Protein AF-A0A8T0PUE0-F1 (afdb_monomer_lite)

Foldseek 3Di:
DDDDDDDDDDDDDDDDDDDDDDDDDDDDDDDDDDDDDPDDPDDPDDDPPDDPDPPPPCPPPPCPDDVVVQQVVLVLVVVVLVVVVCVVVVFAKDWDGWDGWDWDDDPQWIKIKIWTWIFGPDPPTDIWIKIWIWIQDPDPPDPSRIDTPDIDTDDDPPPDDDDDD

InterPro domains:
  IPR022059 Domain of unknown function DUF3615 [PF12274] (81-157)

Organism: Panicum virgatum (NCBI:txid38727)

Radius of gyration: 39.32 Å; chains: 1; bounding box: 94×51×106 Å

Structure (mmCIF, N/CA/C/O backbone):
data_AF-A0A8T0PUE0-F1
#
_entry.id   AF-A0A8T0PUE0-F1
#
loop_
_atom_site.group_PDB
_atom_site.id
_atom_site.type_symbol
_atom_site.label_atom_id
_atom_site.label_alt_id
_atom_site.label_comp_id
_atom_site.label_asym_id
_atom_site.label_entity_id
_atom_site.label_seq_id
_atom_site.pdbx_PDB_ins_code
_atom_site.Cartn_x
_atom_site.Cartn_y
_atom_site.Cartn_z
_atom_site.occupancy
_atom_site.B_iso_or_equiv
_atom_site.auth_seq_id
_atom_site.auth_comp_id
_atom_site.auth_asym_id
_atom_site.auth_atom_id
_atom_site.pdbx_PDB_model_num
ATOM 1 N N . MET A 1 1 ? -3.031 -10.917 -51.518 1.00 41.59 1 MET A N 1
ATOM 2 C CA . MET A 1 1 ? -2.374 -10.559 -52.790 1.00 41.59 1 MET A CA 1
ATOM 3 C C . MET A 1 1 ? -1.211 -9.643 -52.459 1.00 41.59 1 MET A C 1
ATOM 5 O O . MET A 1 1 ? -1.448 -8.541 -51.992 1.00 41.59 1 MET A O 1
ATOM 9 N N . MET A 1 2 ? 0.017 -10.137 -52.605 1.00 49.25 2 MET A N 1
ATOM 10 C CA . MET A 1 2 ? 1.197 -9.276 -52.728 1.00 49.25 2 MET A CA 1
ATOM 11 C C . MET A 1 2 ? 1.330 -8.896 -54.209 1.00 49.25 2 MET A C 1
ATOM 13 O O . MET A 1 2 ? 0.932 -9.697 -55.061 1.00 49.25 2 MET A O 1
ATOM 17 N N . PRO A 1 3 ? 1.954 -7.753 -54.514 1.00 49.69 3 PRO A N 1
ATOM 18 C CA . PRO A 1 3 ? 3.077 -7.816 -55.437 1.00 49.69 3 PRO A CA 1
ATOM 19 C C . PRO A 1 3 ? 4.340 -7.178 -54.853 1.00 49.69 3 PRO A C 1
ATOM 21 O O . PRO A 1 3 ? 4.327 -6.125 -54.221 1.00 49.69 3 PRO A O 1
ATOM 24 N N . THR A 1 4 ? 5.426 -7.895 -55.096 1.00 45.16 4 THR A N 1
ATOM 25 C CA . THR A 1 4 ? 6.837 -7.519 -55.029 1.00 45.16 4 THR A CA 1
ATOM 26 C C . THR A 1 4 ? 7.236 -6.558 -56.148 1.00 45.16 4 THR A C 1
ATOM 28 O O . THR A 1 4 ? 6.572 -6.540 -57.181 1.00 45.16 4 THR A O 1
ATOM 31 N N . SER A 1 5 ? 8.368 -5.872 -55.944 1.00 41.22 5 SER A N 1
ATOM 32 C CA . SER A 1 5 ? 9.447 -5.534 -56.905 1.00 41.22 5 SER A CA 1
ATOM 33 C C . SER A 1 5 ? 9.981 -4.128 -56.623 1.00 41.22 5 SER A C 1
ATOM 35 O O . SER A 1 5 ? 9.220 -3.265 -56.210 1.00 41.22 5 SER A O 1
ATOM 37 N N . SER A 1 6 ? 11.227 -3.744 -56.880 1.00 41.44 6 SER A N 1
ATOM 38 C CA . SER A 1 6 ? 12.553 -4.363 -57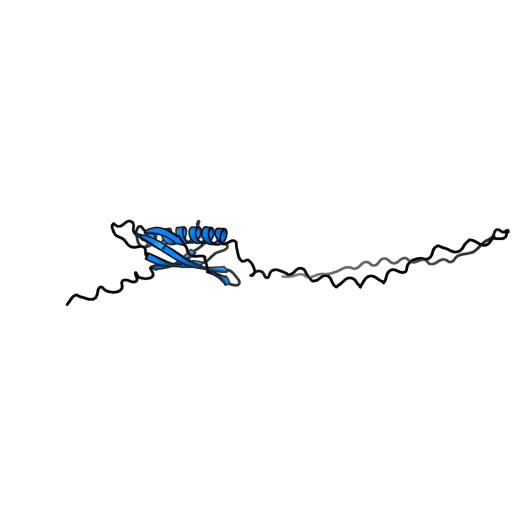.034 1.00 41.44 6 SER A CA 1
ATOM 39 C C . SER A 1 6 ? 13.508 -3.167 -57.225 1.00 41.44 6 SER A C 1
ATOM 41 O O . SER A 1 6 ? 13.075 -2.092 -57.636 1.00 41.44 6 SER A O 1
ATOM 43 N N . ALA A 1 7 ? 14.788 -3.343 -56.907 1.00 42.94 7 ALA A N 1
ATOM 44 C CA . ALA A 1 7 ? 15.844 -2.336 -57.015 1.00 42.94 7 ALA A CA 1
ATOM 45 C C . ALA A 1 7 ? 16.133 -1.857 -58.456 1.00 42.94 7 ALA A C 1
ATOM 47 O O . ALA A 1 7 ? 15.922 -2.604 -59.410 1.00 42.94 7 ALA A O 1
ATOM 48 N N . VAL A 1 8 ? 16.725 -0.661 -58.584 1.00 37.19 8 VAL A N 1
ATOM 49 C CA . VAL A 1 8 ? 17.538 -0.255 -59.744 1.00 37.19 8 VAL A CA 1
ATOM 50 C C . VAL A 1 8 ? 18.761 0.542 -59.269 1.00 37.19 8 VAL A C 1
ATOM 52 O O . VAL A 1 8 ? 18.660 1.426 -58.421 1.00 37.19 8 VAL A O 1
ATOM 55 N N . THR A 1 9 ? 19.913 0.142 -59.797 1.00 38.66 9 THR A N 1
ATOM 56 C CA . THR A 1 9 ? 21.273 0.684 -59.674 1.00 38.66 9 THR A CA 1
ATOM 57 C C . THR A 1 9 ? 21.494 1.894 -60.579 1.00 38.66 9 THR A C 1
ATOM 59 O O . THR A 1 9 ? 20.935 1.930 -61.673 1.00 38.66 9 THR A O 1
ATOM 62 N N . GLN A 1 10 ? 22.412 2.794 -60.210 1.00 39.59 10 GLN A N 1
ATOM 63 C CA . GLN A 1 10 ? 23.169 3.565 -61.200 1.00 39.59 10 GLN A CA 1
ATOM 64 C C . GLN A 1 10 ? 24.574 3.900 -60.674 1.00 39.59 10 GLN A C 1
ATOM 66 O O . GLN A 1 10 ? 24.729 4.638 -59.704 1.00 39.59 10 GLN A O 1
ATOM 71 N N . GLU A 1 11 ? 25.574 3.288 -61.310 1.00 38.09 11 GLU A N 1
ATOM 72 C CA . GLU A 1 11 ? 26.982 3.681 -61.277 1.00 38.09 11 GLU A CA 1
ATOM 73 C C . GLU A 1 11 ? 27.188 4.954 -62.106 1.00 38.09 11 GLU A C 1
ATOM 75 O O . GLU A 1 11 ? 26.498 5.156 -63.110 1.00 38.09 11 GLU A O 1
ATOM 80 N N . GLN A 1 12 ? 28.171 5.773 -61.728 1.00 38.78 12 GLN A N 1
ATOM 81 C CA . GLN A 1 12 ? 28.765 6.736 -62.646 1.00 38.78 12 GLN A CA 1
ATOM 82 C C . GLN A 1 12 ? 30.280 6.805 -62.416 1.00 38.78 12 GLN A C 1
ATOM 84 O O . GLN A 1 12 ? 30.759 7.221 -61.362 1.00 38.78 12 GLN A O 1
ATOM 89 N N . ASP A 1 13 ? 30.967 6.288 -63.427 1.00 36.72 13 ASP A N 1
ATOM 90 C CA . ASP A 1 13 ? 32.392 6.317 -63.738 1.00 36.72 13 ASP A CA 1
ATOM 91 C C . ASP A 1 13 ? 32.762 7.687 -64.333 1.00 36.72 13 ASP A C 1
ATOM 93 O O . ASP A 1 13 ? 31.928 8.271 -65.020 1.00 36.72 13 ASP A O 1
ATOM 97 N N . ASP A 1 14 ? 33.970 8.191 -64.061 1.00 39.31 14 ASP A N 1
ATOM 98 C CA . ASP A 1 14 ? 34.772 8.965 -65.027 1.00 39.31 14 ASP A CA 1
ATOM 99 C C . ASP A 1 14 ? 36.163 9.242 -64.424 1.00 39.31 14 ASP A C 1
ATOM 101 O O . ASP A 1 14 ? 36.319 9.973 -63.438 1.00 39.31 14 ASP A O 1
ATOM 105 N N . GLY A 1 15 ? 37.186 8.608 -64.997 1.00 35.66 15 GLY A N 1
ATOM 106 C CA . GLY A 1 15 ? 38.597 8.823 -64.678 1.00 35.66 15 GLY A CA 1
ATOM 107 C C . GLY A 1 15 ? 39.297 9.755 -65.671 1.00 35.66 15 GLY A C 1
ATOM 108 O O . GLY A 1 15 ? 38.862 9.892 -66.807 1.00 35.66 15 GLY A O 1
ATOM 109 N N . ALA A 1 16 ? 40.430 10.342 -65.268 1.00 35.75 16 ALA A N 1
ATOM 110 C CA . ALA A 1 16 ? 41.516 10.728 -66.178 1.00 35.75 16 ALA A CA 1
ATOM 111 C C . ALA A 1 16 ? 42.818 11.042 -65.411 1.00 35.75 16 ALA A C 1
ATOM 113 O O . ALA A 1 16 ? 42.847 11.874 -64.506 1.00 35.75 16 ALA A O 1
ATOM 114 N N . ASP A 1 17 ? 43.887 10.369 -65.831 1.00 41.16 17 ASP A N 1
ATOM 115 C CA . ASP A 1 17 ? 45.303 10.527 -65.481 1.00 41.16 17 ASP A CA 1
ATOM 116 C C . ASP A 1 17 ? 45.987 11.420 -66.535 1.00 41.16 17 ASP A C 1
ATOM 118 O O . ASP A 1 17 ? 45.766 11.172 -67.719 1.00 41.16 17 ASP A O 1
ATOM 122 N N . VAL A 1 18 ? 46.806 12.418 -66.150 1.00 38.94 18 VAL A N 1
ATOM 123 C CA . VAL A 1 18 ? 47.839 13.026 -67.027 1.00 38.94 18 VAL A CA 1
ATOM 124 C C . VAL A 1 18 ? 49.034 13.570 -66.212 1.00 38.94 18 VAL A C 1
ATOM 126 O O . VAL A 1 18 ? 48.880 14.271 -65.213 1.00 38.94 18 VAL A O 1
ATOM 129 N N . VAL A 1 19 ? 50.231 13.255 -66.718 1.00 38.69 19 VAL A N 1
ATOM 130 C CA . VAL A 1 19 ? 51.611 13.479 -66.239 1.00 38.69 19 VAL A CA 1
ATOM 131 C C . VAL A 1 19 ? 52.189 14.900 -66.497 1.00 38.69 19 VAL A C 1
ATOM 133 O O . VAL A 1 19 ? 51.763 15.620 -67.394 1.00 38.69 19 VAL A O 1
ATOM 136 N N . VAL A 1 20 ? 53.208 15.250 -65.691 1.00 40.81 20 VAL A N 1
ATOM 137 C CA . VAL A 1 20 ? 54.055 16.474 -65.555 1.00 40.81 20 VAL A CA 1
ATOM 138 C C . VAL A 1 20 ? 54.939 16.815 -66.784 1.00 40.81 20 VAL A C 1
ATOM 140 O O . VAL A 1 20 ? 55.274 15.914 -67.552 1.00 40.81 20 VAL A O 1
ATOM 143 N N . PRO A 1 21 ? 55.431 18.074 -66.931 1.00 44.34 21 PRO A N 1
ATOM 144 C CA . PRO A 1 21 ? 56.896 18.288 -67.056 1.00 44.34 21 PRO A CA 1
ATOM 145 C C . PRO A 1 21 ? 57.488 19.557 -66.358 1.00 44.34 21 PRO A C 1
ATOM 147 O O . PRO A 1 21 ? 56.772 20.411 -65.847 1.00 44.34 21 PRO A O 1
ATOM 150 N N . MET A 1 22 ? 58.834 19.617 -66.317 1.00 33.81 22 MET A N 1
ATOM 151 C CA . MET A 1 22 ? 59.776 20.406 -65.476 1.00 33.81 22 MET A CA 1
ATOM 152 C C . MET A 1 22 ? 60.304 21.774 -66.021 1.00 33.81 22 MET A C 1
ATOM 154 O O . MET A 1 22 ? 60.480 21.909 -67.225 1.00 33.81 22 MET A O 1
ATOM 158 N N . GLN A 1 23 ? 60.743 22.648 -65.072 1.00 41.28 23 GLN A N 1
ATOM 159 C CA . GLN A 1 23 ? 61.958 23.543 -65.002 1.00 41.28 23 GLN A CA 1
ATOM 160 C C . GLN A 1 23 ? 62.147 24.792 -65.922 1.00 41.28 23 GLN A C 1
ATOM 162 O O . GLN A 1 23 ? 61.366 24.918 -66.858 1.00 41.28 23 GLN A O 1
ATOM 167 N N . PRO A 1 24 ? 63.166 25.710 -65.745 1.00 45.28 24 PRO A N 1
ATOM 168 C CA . PRO A 1 24 ? 64.283 25.875 -64.753 1.00 45.28 24 PRO A CA 1
ATOM 169 C C . PRO A 1 24 ? 64.543 27.339 -64.230 1.00 45.28 24 PRO A C 1
ATOM 171 O O . PRO A 1 24 ? 63.895 28.285 -64.666 1.00 45.28 24 PRO A O 1
ATOM 174 N N . GLY A 1 25 ? 65.549 27.562 -63.355 1.00 34.50 25 GLY A N 1
ATOM 175 C CA . GLY A 1 25 ? 66.117 28.908 -63.079 1.00 34.50 25 GLY A CA 1
ATOM 176 C C . GLY A 1 25 ? 67.141 28.989 -61.925 1.00 34.50 25 GLY A C 1
ATOM 177 O O . GLY A 1 25 ? 66.825 28.615 -60.806 1.00 34.50 25 GLY A O 1
ATOM 178 N N . GLU A 1 26 ? 68.361 29.457 -62.207 1.00 38.50 26 GLU A N 1
ATOM 179 C CA . GLU A 1 26 ? 69.622 29.244 -61.464 1.00 38.50 26 GLU A CA 1
ATOM 180 C C . GLU A 1 26 ? 69.998 30.247 -60.337 1.00 38.50 26 GLU A C 1
ATOM 182 O O . GLU A 1 26 ? 69.464 31.349 -60.253 1.00 38.50 26 GLU A O 1
ATOM 187 N N . ALA A 1 27 ? 71.058 29.868 -59.591 1.00 34.78 27 ALA A N 1
ATOM 188 C CA . ALA A 1 27 ? 72.208 30.693 -59.153 1.00 34.78 27 ALA A CA 1
ATOM 189 C C . ALA A 1 27 ? 72.370 31.054 -57.651 1.00 34.78 27 ALA A C 1
ATOM 191 O O . ALA A 1 27 ? 71.865 32.054 -57.160 1.00 34.78 27 ALA A O 1
ATOM 192 N N . GLY A 1 28 ? 73.238 30.280 -56.977 1.00 39.00 28 GLY A N 1
ATOM 193 C CA . GLY A 1 28 ? 74.429 30.758 -56.247 1.00 39.00 28 GLY A CA 1
ATOM 194 C C . GLY A 1 28 ? 74.300 31.558 -54.937 1.00 39.00 28 GLY A C 1
ATOM 195 O O . GLY A 1 28 ? 73.958 32.732 -54.967 1.00 39.00 28 GLY A O 1
ATOM 196 N N . ARG A 1 29 ? 74.796 30.990 -53.820 1.00 43.62 29 ARG A N 1
ATOM 197 C CA . ARG A 1 29 ? 75.885 31.523 -52.949 1.00 43.62 29 ARG A CA 1
ATOM 198 C C . ARG A 1 29 ? 75.946 30.794 -51.594 1.00 43.62 29 ARG A C 1
ATOM 200 O O . ARG A 1 29 ? 74.937 30.358 -51.062 1.00 43.62 29 ARG A O 1
ATOM 207 N N . SER A 1 30 ? 77.168 30.669 -51.084 1.00 40.72 30 SER A N 1
ATOM 208 C CA . SER A 1 30 ? 77.625 29.889 -49.928 1.00 40.72 30 SER A CA 1
ATOM 209 C C . SER A 1 30 ? 76.928 30.192 -48.589 1.00 40.72 30 SER A C 1
ATOM 211 O O . SER A 1 30 ? 76.803 31.355 -48.209 1.00 40.72 30 SER A O 1
ATOM 213 N N . GLU A 1 31 ? 76.574 29.145 -47.836 1.00 44.75 31 GLU A N 1
ATOM 214 C CA . GLU A 1 31 ? 76.156 29.221 -46.424 1.00 44.75 31 GLU A CA 1
ATOM 215 C C . GLU A 1 31 ? 77.362 29.428 -45.477 1.00 44.75 31 GLU A C 1
ATOM 217 O O . GLU A 1 31 ? 78.387 28.760 -45.643 1.00 44.75 31 GLU A O 1
ATOM 222 N N . PRO A 1 32 ? 77.268 30.297 -44.452 1.00 57.12 32 PRO A N 1
ATOM 223 C CA . PRO A 1 32 ? 78.126 30.240 -43.268 1.00 57.12 32 PRO A CA 1
ATOM 224 C C . PRO A 1 32 ? 77.576 29.223 -42.239 1.00 57.12 32 PRO A C 1
ATOM 226 O O . PRO A 1 32 ? 76.361 29.049 -42.153 1.00 57.12 32 PRO A O 1
ATOM 229 N N . PRO A 1 33 ? 78.419 28.563 -41.418 1.00 53.25 33 PRO A N 1
ATOM 230 C CA . PRO A 1 33 ? 77.945 27.550 -40.475 1.00 53.25 33 PRO A CA 1
ATOM 231 C C . PRO A 1 33 ? 77.134 28.174 -39.325 1.00 53.25 33 PRO A C 1
ATOM 233 O O . PRO A 1 33 ? 77.583 29.114 -38.667 1.00 53.25 33 PRO A O 1
ATOM 236 N N . CYS A 1 34 ? 75.943 27.628 -39.068 1.00 47.12 34 CYS A N 1
ATOM 237 C CA . CYS A 1 34 ? 75.099 27.975 -37.921 1.00 47.12 34 CYS A CA 1
ATOM 238 C C . CYS A 1 34 ? 75.714 27.514 -36.578 1.00 47.12 34 CYS A C 1
ATOM 240 O O . CYS A 1 34 ? 76.397 26.487 -36.538 1.00 47.12 34 CYS A O 1
ATOM 242 N N . PRO A 1 35 ? 75.444 28.215 -35.456 1.00 59.00 35 PRO A N 1
ATOM 243 C CA . PRO A 1 35 ? 75.820 27.750 -34.118 1.00 59.00 35 PRO A CA 1
ATOM 244 C C . PRO A 1 35 ? 75.018 26.497 -33.708 1.00 59.00 35 PRO A C 1
ATOM 246 O O . PRO A 1 35 ? 73.897 26.308 -34.191 1.00 59.00 35 PRO A O 1
ATOM 249 N N . PRO A 1 36 ? 75.551 25.638 -32.814 1.00 61.38 36 PRO A N 1
ATOM 250 C CA . PRO A 1 36 ? 74.854 24.426 -32.397 1.00 61.38 36 PRO A CA 1
ATOM 251 C C . PRO A 1 36 ? 73.569 24.760 -31.615 1.00 61.38 36 PRO A C 1
ATOM 253 O O . PRO A 1 36 ? 73.536 25.748 -30.874 1.00 61.38 36 PRO A O 1
ATOM 256 N N . PRO A 1 37 ? 72.508 23.944 -31.755 1.00 63.34 37 PRO A N 1
ATOM 257 C CA . PRO A 1 37 ? 71.242 24.168 -31.071 1.00 63.34 37 PRO A CA 1
ATOM 258 C C . PRO A 1 37 ? 71.379 23.925 -29.558 1.00 63.34 37 PRO A C 1
ATOM 260 O O . PRO A 1 37 ? 72.233 23.139 -29.133 1.00 63.34 37 PRO A O 1
ATOM 263 N N . PRO A 1 38 ? 70.534 24.559 -28.724 1.00 54.56 38 PRO A N 1
ATOM 264 C CA . PRO A 1 38 ? 70.549 24.323 -27.289 1.00 54.56 38 PRO A CA 1
ATOM 265 C C . PRO A 1 38 ? 70.177 22.869 -26.993 1.00 54.56 38 PRO A C 1
ATOM 267 O O . PRO A 1 38 ? 69.286 22.294 -27.621 1.00 54.56 38 PRO A O 1
ATOM 270 N N . HIS A 1 39 ? 70.871 22.282 -26.019 1.00 53.25 39 HIS A N 1
ATOM 271 C CA . HIS A 1 39 ? 70.618 20.937 -25.520 1.00 53.25 39 HIS A CA 1
ATOM 272 C C . HIS A 1 39 ? 69.138 20.776 -25.150 1.00 53.25 39 HIS A C 1
ATOM 274 O O . HIS A 1 39 ? 68.665 21.331 -24.159 1.00 53.25 39 HIS A O 1
ATOM 280 N N . ILE A 1 40 ? 68.399 20.009 -25.953 1.00 49.34 40 ILE A N 1
ATOM 281 C CA . ILE A 1 40 ? 67.061 19.561 -25.586 1.00 49.34 40 ILE A CA 1
ATOM 282 C C . ILE A 1 40 ? 67.252 18.536 -24.471 1.00 49.34 40 ILE A C 1
ATOM 284 O O . ILE A 1 40 ? 67.776 17.447 -24.697 1.00 49.34 40 ILE A O 1
ATOM 288 N N . HIS A 1 41 ? 66.846 18.894 -23.254 1.00 48.56 41 HIS A N 1
ATOM 289 C CA . HIS A 1 41 ? 66.625 17.916 -22.200 1.00 48.56 41 HIS A CA 1
ATOM 290 C C . HIS A 1 41 ? 65.548 16.945 -22.688 1.00 48.56 41 HIS A C 1
ATOM 292 O O . HIS A 1 41 ? 64.370 17.293 -22.759 1.00 48.56 41 HIS A O 1
ATOM 298 N N . THR A 1 42 ? 65.961 15.738 -23.069 1.00 49.19 42 THR A N 1
ATOM 299 C CA . THR A 1 42 ? 65.059 14.655 -23.450 1.00 49.19 42 THR A CA 1
ATOM 300 C C . THR A 1 42 ? 64.245 14.260 -22.221 1.00 49.19 42 THR A C 1
ATOM 302 O O . THR A 1 42 ? 64.712 13.516 -21.360 1.00 49.19 42 THR A O 1
ATOM 305 N N . LEU A 1 43 ? 63.033 14.802 -22.101 1.00 56.31 43 LEU A N 1
ATOM 306 C CA . LEU A 1 43 ? 62.043 14.289 -21.162 1.00 56.31 43 LEU A CA 1
ATOM 307 C C . LEU A 1 43 ? 61.723 12.833 -21.549 1.00 56.31 43 LEU A C 1
ATOM 309 O O . LEU A 1 43 ? 61.648 12.531 -22.745 1.00 56.31 43 LEU A O 1
ATOM 313 N 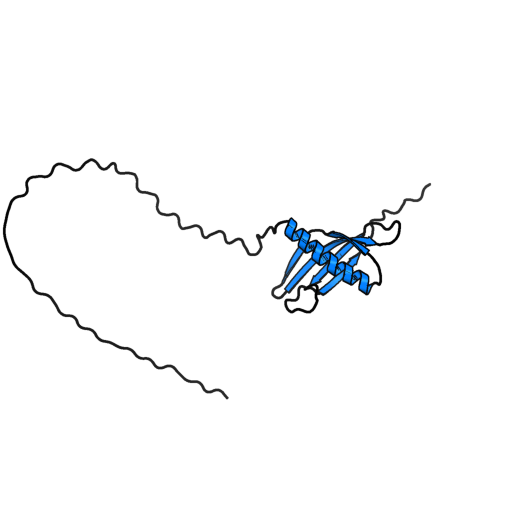N . PRO A 1 44 ? 61.549 11.918 -20.579 1.00 60.78 44 PRO A N 1
ATOM 314 C CA . PRO A 1 44 ? 61.165 10.548 -20.886 1.00 60.78 44 PRO A CA 1
ATOM 315 C C . PRO A 1 44 ? 59.813 10.536 -21.620 1.00 60.78 44 PRO A C 1
ATOM 317 O O . PRO A 1 44 ? 58.951 11.369 -21.322 1.00 60.78 44 PRO A O 1
ATOM 320 N N . PRO A 1 45 ? 59.609 9.615 -22.578 1.00 60.25 45 PRO A N 1
ATOM 321 C CA . PRO A 1 45 ? 58.370 9.552 -23.337 1.00 60.25 45 PRO A CA 1
ATOM 322 C C . PRO A 1 45 ? 57.183 9.303 -22.403 1.00 60.25 45 PRO A C 1
ATOM 324 O O . PRO A 1 45 ? 57.230 8.433 -21.530 1.00 60.25 45 PRO A O 1
ATOM 327 N N . SER A 1 46 ? 56.113 10.073 -22.601 1.00 56.44 46 SER A N 1
ATOM 328 C CA . SER A 1 46 ? 54.842 9.884 -21.905 1.00 56.44 46 SER A CA 1
ATOM 329 C C . SER A 1 46 ? 54.339 8.448 -22.100 1.00 56.44 46 SER A C 1
ATOM 331 O O . SER A 1 46 ? 54.417 7.930 -23.220 1.00 56.44 46 SER A O 1
ATOM 333 N N . PRO A 1 47 ? 53.801 7.792 -21.054 1.00 65.75 47 PRO A N 1
ATOM 334 C CA . PRO A 1 47 ? 53.214 6.468 -21.207 1.00 65.75 47 PRO A CA 1
ATOM 335 C C . PRO A 1 47 ? 52.058 6.520 -22.219 1.00 65.75 47 PRO A C 1
ATOM 337 O O . PRO A 1 47 ? 51.375 7.547 -22.316 1.00 65.75 47 PRO A O 1
ATOM 340 N N . PRO A 1 48 ? 51.821 5.434 -22.976 1.00 66.12 48 PRO A N 1
ATOM 341 C CA . PRO A 1 48 ? 50.736 5.391 -23.945 1.00 66.12 48 PRO A CA 1
ATOM 342 C C . PRO A 1 48 ? 49.396 5.675 -23.251 1.00 66.12 48 PRO A C 1
ATOM 344 O O . PRO A 1 48 ? 49.215 5.286 -22.089 1.00 66.12 48 PRO A O 1
ATOM 347 N N . PRO A 1 49 ? 48.446 6.343 -23.933 1.00 59.00 49 PRO A N 1
ATOM 348 C CA . PRO A 1 49 ? 47.126 6.581 -23.372 1.00 59.00 49 PRO A CA 1
ATOM 349 C C . PRO A 1 49 ? 46.517 5.234 -22.986 1.00 59.00 49 PRO A C 1
ATOM 351 O O . PRO A 1 49 ? 46.375 4.340 -23.822 1.00 59.00 49 PRO A O 1
ATOM 354 N N . GLN A 1 50 ? 46.199 5.065 -21.699 1.00 61.22 50 GLN A N 1
ATOM 355 C CA . GLN A 1 50 ? 45.475 3.882 -21.248 1.00 61.22 50 GLN A CA 1
ATOM 356 C C . GLN A 1 50 ? 44.180 3.785 -22.065 1.00 61.22 50 GLN A C 1
ATOM 358 O O . GLN A 1 50 ? 43.532 4.820 -22.264 1.00 61.22 50 GLN A O 1
ATOM 363 N N . PRO A 1 51 ? 43.779 2.585 -22.531 1.00 65.06 51 PRO A N 1
ATOM 364 C CA . PRO A 1 51 ? 42.463 2.400 -23.119 1.00 65.06 51 PRO A CA 1
ATOM 365 C C . PRO A 1 51 ? 41.444 3.014 -22.168 1.00 65.06 51 PRO A C 1
ATOM 367 O O . PRO A 1 51 ? 41.425 2.662 -20.984 1.00 65.06 51 PRO A O 1
ATOM 370 N N . ALA A 1 52 ? 40.668 3.981 -22.662 1.00 59.84 52 ALA A N 1
ATOM 371 C CA . ALA A 1 52 ? 39.637 4.627 -21.873 1.00 59.84 52 ALA A CA 1
ATOM 372 C C . ALA A 1 52 ? 38.796 3.518 -21.242 1.00 59.84 52 ALA A C 1
ATOM 374 O O . ALA A 1 52 ? 38.161 2.737 -21.956 1.00 59.84 52 ALA A O 1
ATOM 375 N N . ARG A 1 53 ? 38.857 3.396 -19.909 1.00 62.59 53 ARG A N 1
ATOM 376 C CA . ARG A 1 53 ? 37.987 2.462 -19.200 1.00 62.59 53 ARG A CA 1
ATOM 377 C C . ARG A 1 53 ? 36.571 2.803 -19.660 1.00 62.59 53 ARG A C 1
ATOM 379 O O . ARG A 1 53 ? 36.215 3.986 -19.601 1.00 62.59 53 ARG A O 1
ATOM 386 N N . PRO A 1 54 ? 35.791 1.837 -20.176 1.00 55.59 54 PRO A N 1
ATOM 387 C CA . PRO A 1 54 ? 34.410 2.121 -20.515 1.00 55.59 54 PRO A CA 1
ATOM 388 C C . PRO A 1 54 ? 33.769 2.736 -19.268 1.00 55.59 54 PRO A C 1
ATOM 390 O O . PRO A 1 54 ? 34.045 2.242 -18.169 1.00 55.59 54 PRO A O 1
ATOM 393 N N . PRO A 1 55 ? 32.989 3.827 -19.395 1.00 57.12 55 PRO A N 1
ATOM 394 C CA . PRO A 1 55 ? 32.285 4.369 -18.245 1.00 57.12 55 PRO A CA 1
ATOM 395 C C . PRO A 1 55 ? 31.550 3.202 -17.602 1.00 57.12 55 PRO A C 1
ATOM 397 O O . PRO A 1 55 ? 30.857 2.470 -18.317 1.00 57.12 55 PRO A O 1
ATOM 400 N N . GLU A 1 56 ? 31.773 2.983 -16.301 1.00 51.97 56 GLU A N 1
ATOM 401 C CA . GLU A 1 56 ? 31.048 1.973 -15.543 1.00 51.97 56 GLU A CA 1
ATOM 402 C C . GLU A 1 56 ? 29.570 2.198 -15.830 1.00 51.97 56 GLU A C 1
ATOM 404 O O . GLU A 1 56 ? 28.951 3.166 -15.379 1.00 51.97 56 GLU A O 1
ATOM 409 N N . ARG A 1 57 ? 29.008 1.337 -16.679 1.00 56.38 57 ARG A N 1
ATOM 410 C CA . ARG A 1 57 ? 27.581 1.326 -16.914 1.00 56.38 57 ARG A CA 1
ATOM 411 C C . ARG A 1 57 ? 27.018 0.831 -15.604 1.00 56.38 57 ARG A C 1
ATOM 413 O O . ARG A 1 57 ? 27.027 -0.373 -15.364 1.00 56.38 57 ARG A O 1
ATOM 420 N N . LYS A 1 58 ? 26.564 1.766 -14.760 1.00 49.19 58 LYS A N 1
ATOM 421 C CA . LYS A 1 58 ? 25.646 1.456 -13.667 1.00 49.19 58 LYS A CA 1
ATOM 422 C C . LYS A 1 58 ? 24.617 0.518 -14.265 1.00 49.19 58 LYS A C 1
ATOM 424 O O . LYS A 1 58 ? 23.885 0.909 -15.179 1.00 49.19 58 LYS A O 1
ATOM 429 N N . GLY A 1 59 ? 24.645 -0.738 -13.828 1.00 45.62 59 GLY A N 1
ATOM 430 C CA . GLY A 1 59 ? 23.646 -1.693 -14.259 1.00 45.62 59 GLY A CA 1
ATOM 431 C C . GLY A 1 59 ? 22.272 -1.071 -13.997 1.00 45.62 59 GLY A C 1
ATOM 432 O O . GLY A 1 59 ? 22.137 -0.283 -13.056 1.00 45.62 59 GLY A O 1
ATOM 433 N N . PRO A 1 60 ? 21.234 -1.413 -14.771 1.00 56.50 60 PRO A N 1
ATOM 434 C CA . PRO A 1 60 ? 19.878 -0.900 -14.545 1.00 56.50 60 PRO A CA 1
ATOM 435 C C . PRO A 1 60 ? 19.336 -1.180 -13.124 1.00 56.50 60 PRO A C 1
ATOM 437 O O . PRO A 1 60 ? 18.272 -0.686 -12.762 1.00 56.50 60 PRO A O 1
ATOM 440 N N . HIS A 1 61 ? 20.085 -1.938 -12.316 1.00 51.09 61 HIS A N 1
ATOM 441 C CA . HIS A 1 61 ? 19.784 -2.343 -10.952 1.00 51.09 61 HIS A CA 1
ATOM 442 C C . HIS A 1 61 ? 20.664 -1.695 -9.869 1.00 51.09 61 HIS A C 1
ATOM 444 O O . HIS A 1 61 ? 20.347 -1.865 -8.697 1.00 51.09 61 HIS A O 1
ATOM 450 N N . ASP A 1 62 ? 21.694 -0.907 -10.210 1.00 47.12 62 ASP A N 1
ATOM 451 C CA . ASP A 1 62 ? 22.479 -0.149 -9.215 1.00 47.12 62 ASP A CA 1
ATOM 452 C C . ASP A 1 62 ? 21.945 1.281 -9.041 1.00 47.12 62 ASP A C 1
ATOM 454 O O . ASP A 1 62 ? 22.634 2.305 -9.117 1.00 47.12 62 ASP A O 1
ATOM 458 N N . LEU A 1 63 ? 20.631 1.340 -8.847 1.00 54.34 63 LEU A N 1
ATOM 459 C CA . LEU A 1 63 ? 19.958 2.485 -8.276 1.00 54.34 63 LEU A CA 1
ATOM 460 C C . LEU A 1 63 ? 19.674 2.100 -6.835 1.00 54.34 63 LEU A C 1
ATOM 462 O O . LEU A 1 63 ? 18.576 1.642 -6.514 1.00 54.34 63 LEU A O 1
ATOM 466 N N . ARG A 1 64 ? 20.636 2.329 -5.936 1.00 56.84 64 ARG A N 1
ATO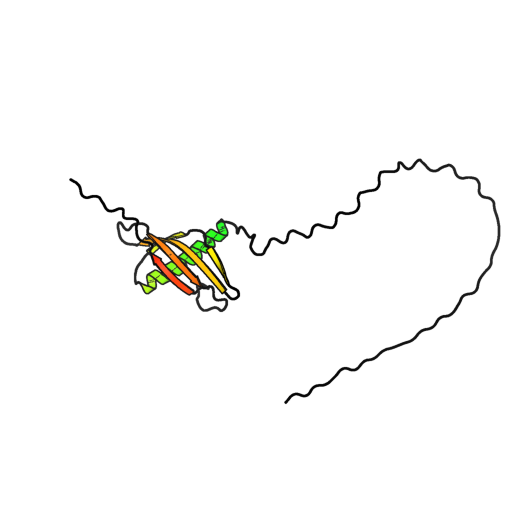M 467 C CA . ARG A 1 64 ? 20.292 2.571 -4.533 1.00 56.84 64 ARG A CA 1
ATOM 468 C C . ARG A 1 64 ? 19.436 3.840 -4.517 1.00 56.84 64 ARG A C 1
ATOM 470 O O . ARG A 1 64 ? 19.935 4.945 -4.318 1.00 56.84 64 ARG A O 1
ATOM 477 N N . ALA A 1 65 ? 18.158 3.690 -4.868 1.00 68.12 65 ALA A N 1
ATOM 478 C CA . ALA A 1 65 ? 17.228 4.785 -5.030 1.00 68.12 65 ALA A CA 1
ATOM 479 C C . ALA A 1 65 ? 17.228 5.571 -3.724 1.00 68.12 65 ALA A C 1
ATOM 481 O O . ALA A 1 65 ? 17.311 4.979 -2.646 1.00 68.12 65 ALA A O 1
ATOM 482 N N . ASN A 1 66 ? 17.202 6.899 -3.814 1.00 81.94 66 ASN A N 1
ATOM 483 C CA . ASN A 1 66 ? 17.259 7.757 -2.640 1.00 81.94 66 ASN A CA 1
ATOM 484 C C . ASN A 1 66 ? 16.238 7.254 -1.594 1.00 81.94 66 ASN A C 1
ATOM 486 O O . ASN A 1 66 ? 15.052 7.179 -1.927 1.00 81.94 66 ASN A O 1
ATOM 490 N N . PRO A 1 67 ? 16.657 6.899 -0.362 1.00 84.81 67 PRO A N 1
ATOM 491 C CA . PRO A 1 67 ? 15.756 6.323 0.636 1.00 84.81 67 PRO A CA 1
ATOM 492 C C . PRO A 1 67 ? 14.503 7.169 0.883 1.00 84.81 67 PRO A C 1
ATOM 494 O O . PRO A 1 67 ? 13.425 6.625 1.098 1.00 84.81 67 PRO A O 1
ATOM 497 N N . LYS A 1 68 ? 14.612 8.501 0.765 1.00 87.25 68 LYS A N 1
ATOM 498 C CA . LYS A 1 68 ? 13.468 9.417 0.876 1.00 87.25 68 LYS A CA 1
ATOM 499 C C . LYS A 1 68 ? 12.463 9.226 -0.260 1.00 87.25 68 LYS A C 1
ATOM 501 O O . LYS A 1 68 ? 11.261 9.253 -0.022 1.00 87.25 68 LYS A O 1
ATOM 506 N N . VAL A 1 69 ? 12.948 9.009 -1.483 1.00 87.00 69 VAL A N 1
ATOM 507 C CA . VAL A 1 69 ? 12.103 8.745 -2.657 1.00 87.00 69 VAL A CA 1
ATOM 508 C C . VAL A 1 69 ? 11.435 7.380 -2.528 1.00 87.00 69 VAL A C 1
ATOM 510 O O . VAL A 1 69 ? 10.234 7.278 -2.762 1.00 87.00 69 VAL A O 1
ATOM 513 N N . GLN A 1 70 ? 12.174 6.357 -2.086 1.00 86.50 70 GLN A N 1
ATOM 514 C CA . GLN A 1 70 ? 11.606 5.028 -1.842 1.00 86.50 70 GLN A CA 1
ATOM 515 C C . GLN A 1 70 ? 10.511 5.066 -0.773 1.00 86.50 70 GLN A C 1
ATOM 517 O O . GLN A 1 70 ? 9.449 4.484 -0.969 1.00 86.50 70 GLN A O 1
ATOM 522 N N . LEU A 1 71 ? 10.739 5.786 0.329 1.00 90.44 71 LEU A N 1
ATOM 523 C CA . LEU A 1 71 ? 9.749 5.934 1.392 1.00 90.44 71 LEU A CA 1
ATOM 524 C C . LEU A 1 71 ? 8.514 6.710 0.919 1.00 90.44 71 LEU A C 1
ATOM 526 O O . LEU A 1 71 ? 7.390 6.290 1.177 1.00 90.44 71 LEU A O 1
ATOM 530 N N . ALA A 1 72 ? 8.695 7.817 0.193 1.00 91.38 72 ALA A N 1
ATOM 531 C CA . ALA A 1 72 ? 7.577 8.575 -0.368 1.00 91.38 72 ALA A CA 1
ATOM 532 C C . ALA A 1 72 ? 6.742 7.720 -1.338 1.00 91.38 72 ALA A C 1
ATOM 534 O O . ALA A 1 72 ? 5.511 7.754 -1.310 1.00 91.38 72 ALA A O 1
ATOM 535 N N . GLN A 1 73 ? 7.407 6.909 -2.162 1.00 90.44 73 GLN A N 1
ATOM 536 C CA . GLN A 1 73 ? 6.757 5.957 -3.054 1.00 90.44 73 GLN A CA 1
ATOM 537 C C . GLN A 1 73 ? 6.017 4.858 -2.277 1.00 90.44 73 GLN A C 1
ATOM 539 O O . GLN A 1 73 ? 4.862 4.573 -2.595 1.00 90.44 73 GLN A O 1
ATOM 544 N N . ALA A 1 74 ? 6.639 4.298 -1.235 1.00 92.56 74 ALA A N 1
ATOM 545 C CA . ALA A 1 74 ? 6.030 3.310 -0.350 1.00 92.56 74 ALA A CA 1
ATOM 546 C C . ALA A 1 74 ? 4.745 3.842 0.285 1.00 92.56 74 ALA A C 1
ATOM 548 O O . ALA A 1 74 ? 3.706 3.195 0.194 1.00 92.56 74 ALA A O 1
ATOM 549 N N . LYS A 1 75 ? 4.791 5.060 0.842 1.00 95.25 75 LYS A N 1
ATOM 550 C CA . LYS A 1 75 ? 3.623 5.723 1.433 1.00 95.25 75 LYS A CA 1
ATOM 551 C C . LYS A 1 75 ? 2.518 5.932 0.405 1.00 95.25 75 LYS A C 1
ATOM 553 O O . LYS A 1 75 ? 1.378 5.581 0.678 1.00 95.25 75 LYS A O 1
ATOM 558 N N . ARG A 1 76 ? 2.846 6.401 -0.806 1.00 94.06 76 ARG A N 1
ATOM 559 C CA . ARG A 1 76 ? 1.856 6.575 -1.885 1.00 94.06 76 ARG A CA 1
ATOM 560 C C . ARG A 1 76 ? 1.135 5.269 -2.220 1.00 94.06 76 ARG A C 1
ATOM 562 O O . ARG A 1 76 ? -0.077 5.272 -2.430 1.00 94.06 76 ARG A O 1
ATOM 569 N N . PHE A 1 77 ? 1.869 4.161 -2.301 1.00 94.25 77 PHE A N 1
ATOM 570 C CA . PHE A 1 77 ? 1.261 2.865 -2.578 1.00 94.25 77 PHE A CA 1
ATOM 571 C C . PHE A 1 77 ? 0.453 2.346 -1.388 1.00 94.25 77 PHE A C 1
ATOM 573 O O . PHE A 1 77 ? -0.692 1.949 -1.583 1.00 94.25 77 PHE A O 1
ATOM 580 N N . ALA A 1 78 ? 0.999 2.422 -0.172 1.00 96.44 78 ALA A N 1
ATOM 581 C CA . ALA A 1 78 ? 0.316 2.021 1.054 1.00 96.44 78 ALA A CA 1
ATOM 582 C C . ALA A 1 78 ? -1.013 2.770 1.237 1.00 96.44 78 ALA A C 1
ATOM 584 O O . ALA A 1 78 ? -2.019 2.142 1.545 1.00 96.44 78 ALA A O 1
ATOM 585 N N . THR A 1 79 ? -1.059 4.077 0.956 1.00 96.81 79 THR A N 1
ATOM 586 C CA . THR A 1 79 ? -2.305 4.859 0.976 1.00 96.81 79 THR A CA 1
ATOM 587 C C . THR A 1 79 ? -3.344 4.284 0.015 1.00 96.81 79 THR A C 1
ATOM 589 O O . THR A 1 79 ? -4.451 3.962 0.438 1.00 96.81 79 THR A O 1
ATOM 592 N N . GLY A 1 80 ? -2.994 4.087 -1.260 1.00 95.38 80 GLY A N 1
ATOM 593 C CA . GLY A 1 80 ? -3.952 3.569 -2.244 1.00 95.38 80 GLY A CA 1
ATOM 594 C C . GLY A 1 80 ? -4.400 2.128 -1.961 1.00 95.38 80 GLY A C 1
ATOM 595 O O . GLY A 1 80 ? -5.553 1.777 -2.213 1.00 95.38 80 GLY A O 1
ATOM 596 N N . VAL A 1 81 ? -3.514 1.298 -1.406 1.00 96.50 81 VAL A N 1
ATOM 597 C CA . VAL A 1 81 ? -3.844 -0.057 -0.943 1.00 96.50 81 VAL A CA 1
ATOM 598 C C . VAL A 1 81 ? -4.798 -0.013 0.252 1.00 96.50 81 VAL A C 1
ATOM 600 O O . VAL A 1 81 ? -5.809 -0.713 0.252 1.00 96.50 81 VAL A O 1
ATOM 603 N N . LEU A 1 82 ? -4.517 0.821 1.255 1.00 97.19 82 LEU A N 1
ATOM 6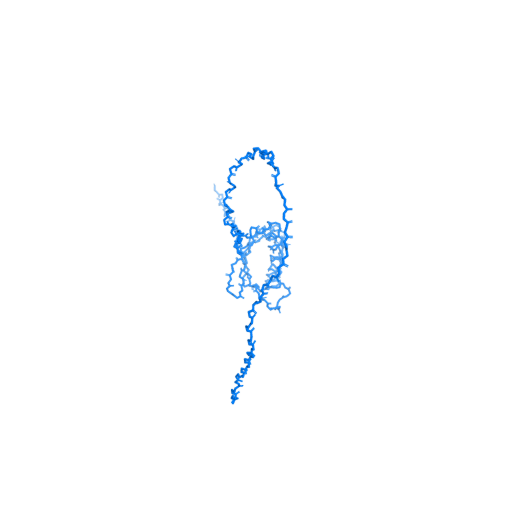04 C CA . LEU A 1 82 ? -5.337 0.921 2.460 1.00 97.19 82 LEU A CA 1
ATOM 605 C C . LEU A 1 82 ? -6.730 1.476 2.152 1.00 97.19 82 LEU A C 1
ATOM 607 O O . LEU A 1 82 ? -7.725 0.975 2.669 1.00 97.19 82 LEU A O 1
ATOM 611 N N . GLU A 1 83 ? -6.824 2.462 1.258 1.00 96.44 83 GLU A N 1
ATOM 612 C CA . GLU A 1 83 ? -8.104 2.958 0.745 1.00 96.44 83 GLU A CA 1
ATOM 613 C C . GLU A 1 83 ? -8.920 1.845 0.075 1.00 96.44 83 GLU A C 1
ATOM 615 O O . GLU A 1 83 ? -10.130 1.739 0.297 1.00 96.44 83 GLU A O 1
ATOM 620 N N . HIS A 1 84 ? -8.266 0.997 -0.726 1.00 95.81 84 HIS A N 1
ATOM 621 C CA . HIS A 1 84 ? -8.902 -0.158 -1.354 1.00 95.81 84 HIS A CA 1
ATOM 622 C C . HIS A 1 84 ? -9.405 -1.165 -0.309 1.00 95.81 84 HIS A C 1
ATOM 624 O O . HIS A 1 84 ? -10.558 -1.596 -0.377 1.00 95.81 84 HIS A O 1
ATOM 630 N N . TYR A 1 85 ? -8.577 -1.494 0.685 1.00 96.69 85 TYR A N 1
ATOM 631 C CA . TYR A 1 85 ? -8.938 -2.397 1.779 1.00 96.69 85 TYR A CA 1
ATOM 632 C C . TYR A 1 85 ? -10.134 -1.874 2.585 1.00 96.69 85 TYR A C 1
ATOM 634 O O . TYR A 1 85 ? -11.138 -2.576 2.734 1.00 96.69 85 TYR A O 1
ATOM 642 N N . ASN A 1 86 ? -10.069 -0.616 3.031 1.00 96.75 86 ASN A N 1
ATOM 643 C CA . ASN A 1 86 ? -11.131 0.050 3.786 1.00 96.75 86 ASN A CA 1
ATOM 644 C C . ASN A 1 86 ? -12.459 0.038 3.024 1.00 96.75 86 ASN A C 1
ATOM 646 O O . ASN A 1 86 ? -13.499 -0.307 3.589 1.00 96.75 86 ASN A O 1
ATOM 650 N N . ARG A 1 87 ? -12.424 0.355 1.723 1.00 96.25 87 ARG A N 1
ATOM 651 C CA . ARG A 1 87 ? -13.611 0.349 0.860 1.00 96.25 87 ARG A CA 1
ATOM 652 C C . ARG A 1 87 ? -14.218 -1.047 0.732 1.00 96.25 87 ARG A C 1
ATOM 654 O O . ARG A 1 87 ? -15.428 -1.192 0.887 1.00 96.25 87 ARG A O 1
ATOM 661 N N . ASN A 1 88 ? -13.398 -2.063 0.467 1.00 95.62 88 ASN A N 1
ATOM 662 C CA . ASN A 1 88 ? -13.884 -3.421 0.221 1.00 95.62 88 ASN A CA 1
ATOM 663 C C . ASN A 1 88 ? -14.396 -4.102 1.493 1.00 95.62 88 ASN A C 1
ATOM 665 O O . ASN A 1 88 ? -15.413 -4.791 1.456 1.00 95.62 88 ASN A O 1
ATOM 669 N N . LYS A 1 89 ? -13.704 -3.913 2.620 1.00 95.00 89 LYS A N 1
ATOM 670 C CA . LYS A 1 89 ? -14.060 -4.529 3.906 1.00 95.00 89 LYS A CA 1
ATOM 671 C C . LYS A 1 89 ? -15.047 -3.683 4.721 1.00 95.00 89 LYS A C 1
ATOM 673 O O . LYS A 1 89 ? -15.534 -4.159 5.740 1.00 95.00 89 LYS A O 1
ATOM 678 N N . LYS A 1 90 ? -15.365 -2.459 4.274 1.00 96.06 90 LYS A N 1
ATOM 679 C CA . LYS A 1 90 ? -16.218 -1.481 4.978 1.00 96.06 90 LYS A CA 1
ATOM 680 C C . LYS A 1 90 ? -15.706 -1.167 6.392 1.00 96.06 90 LYS A C 1
ATOM 682 O O . LYS A 1 90 ? -16.467 -1.137 7.354 1.00 96.06 90 LYS A O 1
ATOM 687 N N . VAL A 1 91 ? -14.400 -0.939 6.505 1.00 95.12 91 VAL A N 1
ATOM 688 C CA . VAL A 1 91 ? -13.696 -0.595 7.753 1.00 95.12 91 VAL A CA 1
ATOM 689 C C . VAL A 1 91 ? -12.950 0.729 7.598 1.00 95.12 91 VAL A C 1
ATOM 691 O O . VAL A 1 91 ? -12.833 1.255 6.492 1.00 95.12 91 VAL A O 1
ATOM 694 N N . LYS A 1 92 ? -12.445 1.276 8.707 1.00 95.81 92 LYS A N 1
ATOM 695 C CA . LYS A 1 92 ? -11.701 2.537 8.720 1.00 95.81 92 LYS A CA 1
ATOM 696 C C . LYS A 1 92 ? -10.367 2.359 9.438 1.00 95.81 92 LYS A C 1
ATOM 698 O O . LYS A 1 92 ? -10.293 2.471 10.658 1.00 95.81 92 LYS A O 1
ATOM 703 N N . PHE A 1 93 ? -9.331 2.070 8.663 1.00 97.00 93 PHE A N 1
ATOM 704 C CA . PHE A 1 93 ? -7.942 2.126 9.102 1.00 97.00 93 PHE A CA 1
ATOM 705 C C . PHE A 1 93 ? -7.264 3.405 8.618 1.00 97.00 93 PHE A C 1
ATOM 707 O O . PHE A 1 93 ? -7.534 3.887 7.516 1.00 97.00 93 PHE A O 1
ATOM 714 N N . GLU A 1 94 ? -6.347 3.909 9.429 1.00 97.12 94 GLU A N 1
ATOM 715 C CA . GLU A 1 94 ? -5.501 5.062 9.156 1.00 97.12 94 GLU A CA 1
ATOM 716 C C . GLU A 1 94 ? -4.053 4.592 9.014 1.00 97.12 94 GLU A C 1
ATOM 718 O O . GLU A 1 94 ? -3.562 3.810 9.830 1.00 97.12 94 GLU A O 1
ATOM 723 N N . LEU A 1 95 ? -3.382 5.037 7.949 1.00 97.31 95 LEU A N 1
ATOM 724 C CA . LEU A 1 95 ? -1.990 4.686 7.673 1.00 97.31 95 LEU A CA 1
ATOM 725 C C . LEU A 1 95 ? -1.075 5.369 8.698 1.00 97.31 95 LEU A C 1
ATOM 727 O O . LEU A 1 95 ? -1.126 6.590 8.835 1.00 97.31 95 LEU A O 1
ATOM 731 N N . LEU A 1 96 ? -0.212 4.597 9.359 1.00 96.31 96 LEU A N 1
ATOM 732 C CA . LEU A 1 96 ? 0.782 5.111 10.303 1.00 96.31 96 LEU A CA 1
ATOM 733 C C . LEU A 1 96 ? 2.151 5.236 9.635 1.00 96.31 96 LEU A C 1
ATOM 735 O O . LEU A 1 96 ? 2.702 6.335 9.541 1.00 96.31 96 LEU A O 1
ATOM 739 N N . ASP A 1 97 ? 2.674 4.130 9.106 1.00 95.19 97 ASP A N 1
ATOM 740 C CA . ASP A 1 97 ? 3.953 4.129 8.401 1.00 95.19 97 ASP A CA 1
ATOM 741 C C . ASP A 1 97 ? 4.016 3.086 7.280 1.00 95.19 97 ASP A C 1
ATOM 743 O O . ASP A 1 97 ? 3.179 2.191 7.180 1.00 95.19 97 ASP A O 1
ATOM 747 N N . ALA A 1 98 ? 5.013 3.211 6.404 1.00 95.56 98 ALA A N 1
ATOM 748 C CA . ALA A 1 98 ? 5.265 2.268 5.322 1.00 95.56 98 ALA A CA 1
ATOM 749 C C . ALA A 1 98 ? 6.747 1.900 5.270 1.00 95.56 98 ALA A C 1
ATOM 751 O O . ALA A 1 98 ? 7.621 2.766 5.264 1.00 95.56 98 ALA A O 1
ATOM 752 N N . LYS A 1 99 ? 7.033 0.603 5.161 1.00 90.06 99 LYS A N 1
ATOM 753 C CA . LYS A 1 99 ? 8.392 0.109 4.945 1.00 90.06 99 LYS A CA 1
ATOM 754 C C . LYS A 1 99 ? 8.783 0.285 3.471 1.00 90.06 99 LYS A C 1
ATOM 756 O O . LYS A 1 99 ? 7.908 0.239 2.602 1.00 90.06 99 LYS A O 1
ATOM 761 N N . PRO A 1 100 ? 10.083 0.477 3.167 1.00 82.62 100 PRO A N 1
ATOM 762 C CA . PRO A 1 100 ? 10.565 0.540 1.793 1.00 82.62 100 PRO A CA 1
ATOM 763 C C . PRO A 1 100 ? 10.082 -0.649 0.960 1.00 82.62 100 PRO A C 1
ATOM 765 O O . PRO A 1 100 ? 10.027 -1.784 1.434 1.00 82.62 100 PRO A O 1
ATOM 768 N N . VAL A 1 101 ? 9.711 -0.355 -0.281 1.00 79.50 101 VAL A N 1
ATOM 769 C CA . VAL A 1 101 ? 9.079 -1.308 -1.194 1.00 79.50 101 VAL A CA 1
ATOM 770 C C . VAL A 1 101 ? 10.089 -2.252 -1.826 1.00 79.50 101 VAL A C 1
ATOM 772 O O . VAL A 1 101 ? 11.196 -1.845 -2.173 1.00 79.50 101 VAL A O 1
ATOM 775 N N . ILE A 1 102 ? 9.668 -3.489 -2.074 1.00 81.31 102 ILE A N 1
ATOM 776 C CA . ILE A 1 102 ? 10.430 -4.438 -2.888 1.00 81.31 102 ILE A CA 1
ATOM 777 C C . ILE A 1 102 ? 9.692 -4.569 -4.216 1.00 81.31 102 ILE A C 1
ATOM 779 O O . ILE A 1 102 ? 8.555 -5.033 -4.260 1.00 81.31 102 ILE A O 1
ATOM 783 N N . SER A 1 103 ? 10.314 -4.095 -5.296 1.00 81.88 103 SER A N 1
ATOM 784 C CA . SER A 1 103 ? 9.767 -4.242 -6.648 1.00 81.88 103 SER A CA 1
ATOM 785 C C . SER A 1 103 ? 10.447 -5.402 -7.352 1.00 81.88 103 SER A C 1
ATOM 787 O O . SER A 1 103 ? 11.671 -5.424 -7.463 1.00 81.88 103 SER A O 1
ATOM 789 N N . ILE A 1 104 ? 9.645 -6.337 -7.844 1.00 83.38 104 ILE A N 1
ATOM 790 C CA . ILE A 1 104 ? 10.099 -7.502 -8.593 1.00 83.38 104 ILE A CA 1
ATOM 791 C C . ILE A 1 104 ? 9.853 -7.193 -10.076 1.00 83.38 104 ILE A C 1
ATOM 793 O O . ILE A 1 104 ? 8.692 -7.081 -10.491 1.00 83.38 104 ILE A O 1
ATOM 797 N N . PRO A 1 105 ? 10.913 -6.957 -10.871 1.00 77.31 105 PRO A N 1
ATOM 798 C CA . PRO A 1 105 ? 10.763 -6.675 -12.289 1.00 77.31 105 PRO A CA 1
ATOM 799 C C . PRO A 1 105 ? 10.362 -7.948 -13.038 1.00 77.31 105 PRO A C 1
ATOM 801 O O . PRO A 1 105 ? 11.059 -8.957 -12.977 1.00 77.31 105 PRO A O 1
ATOM 804 N N . GLU A 1 106 ? 9.277 -7.874 -13.802 1.00 75.94 106 GLU A N 1
ATOM 805 C CA . GLU A 1 106 ? 8.907 -8.882 -14.790 1.00 75.94 106 GLU A CA 1
ATOM 806 C C . GLU A 1 106 ? 9.059 -8.316 -16.215 1.00 75.94 106 GLU A C 1
ATOM 808 O O . GLU A 1 106 ? 9.002 -7.099 -16.422 1.00 75.94 106 GLU A O 1
ATOM 813 N N . PRO A 1 107 ? 9.222 -9.164 -17.249 1.00 73.12 107 PRO A N 1
ATOM 814 C CA . PRO A 1 107 ? 9.494 -8.711 -18.619 1.00 73.12 107 PRO A CA 1
ATOM 815 C C . PRO A 1 107 ? 8.468 -7.726 -19.205 1.00 73.12 107 PRO A C 1
ATOM 817 O O . PRO A 1 107 ? 8.760 -7.030 -20.177 1.00 73.12 107 PRO A O 1
ATOM 820 N N . ARG A 1 108 ? 7.244 -7.678 -18.662 1.00 72.62 108 ARG A N 1
ATOM 821 C CA . ARG A 1 108 ? 6.142 -6.840 -19.171 1.00 72.62 108 ARG A CA 1
ATOM 822 C C . ARG A 1 108 ? 5.428 -6.018 -18.093 1.00 72.62 108 ARG A C 1
ATOM 824 O O . ARG A 1 108 ? 4.540 -5.231 -18.428 1.00 72.62 108 ARG A O 1
ATOM 831 N N . CYS A 1 109 ? 5.808 -6.167 -16.829 1.00 70.81 109 CYS A N 1
ATOM 832 C CA . CYS A 1 109 ? 5.137 -5.565 -15.678 1.00 70.81 109 CYS A CA 1
ATOM 833 C C . CYS A 1 109 ? 6.054 -5.566 -14.450 1.00 70.81 109 CYS A C 1
ATOM 835 O O . CYS A 1 109 ? 7.163 -6.081 -14.495 1.00 70.81 109 CYS A O 1
ATOM 837 N N . CYS A 1 110 ? 5.609 -4.942 -13.364 1.00 82.94 110 CYS A N 1
ATOM 838 C CA . CYS A 1 110 ? 6.306 -5.023 -12.086 1.00 82.94 110 CYS A CA 1
ATOM 839 C C . CYS A 1 110 ? 5.284 -5.377 -11.010 1.00 82.94 110 CYS A C 1
ATOM 841 O O . CYS A 1 110 ? 4.229 -4.734 -10.944 1.00 82.94 110 CYS A O 1
ATOM 843 N N . TYR A 1 111 ? 5.621 -6.344 -10.162 1.00 88.12 111 TYR A N 1
ATOM 844 C CA . TYR A 1 111 ? 4.949 -6.526 -8.881 1.00 88.12 111 TYR A CA 1
ATOM 845 C C . TYR A 1 111 ? 5.680 -5.711 -7.825 1.00 88.12 111 TYR A C 1
ATOM 847 O O . TYR A 1 111 ? 6.907 -5.574 -7.859 1.00 88.12 111 TYR A O 1
ATOM 855 N N . THR A 1 112 ? 4.933 -5.152 -6.885 1.00 90.88 112 THR A N 1
ATOM 856 C CA . THR A 1 112 ? 5.519 -4.505 -5.718 1.00 90.88 112 THR A CA 1
ATOM 857 C C . THR A 1 112 ? 4.893 -5.069 -4.462 1.00 90.88 112 THR A C 1
ATOM 859 O O . THR A 1 112 ? 3.674 -5.032 -4.302 1.00 90.88 112 THR A O 1
ATOM 862 N N . HIS A 1 113 ? 5.751 -5.546 -3.566 1.00 92.94 113 HIS A N 1
ATOM 863 C CA . HIS A 1 113 ? 5.384 -5.906 -2.205 1.00 92.9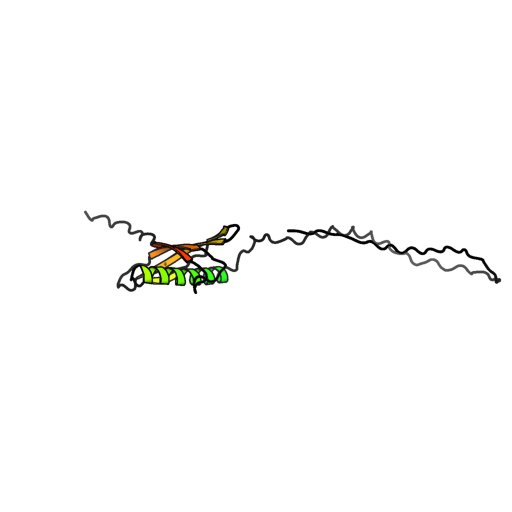4 113 HIS A CA 1
ATOM 864 C C . HIS A 1 113 ? 5.585 -4.710 -1.290 1.00 92.94 113 HIS A C 1
ATOM 866 O O . HIS A 1 113 ? 6.591 -3.994 -1.370 1.00 92.94 113 HIS A O 1
ATOM 872 N N . ILE A 1 114 ? 4.596 -4.484 -0.435 1.00 93.56 114 ILE A N 1
ATOM 873 C CA . ILE A 1 114 ? 4.539 -3.346 0.469 1.00 93.56 114 ILE A CA 1
ATOM 874 C C . ILE A 1 114 ? 4.164 -3.884 1.836 1.00 93.56 114 ILE A C 1
ATOM 876 O O . ILE A 1 114 ? 3.144 -4.549 1.990 1.00 93.56 114 ILE A O 1
ATOM 880 N N . ASN A 1 115 ? 4.979 -3.545 2.825 1.00 94.69 115 ASN A N 1
ATOM 881 C CA . ASN A 1 115 ? 4.627 -3.729 4.219 1.00 94.69 115 ASN A CA 1
ATOM 882 C C . ASN A 1 115 ? 4.353 -2.357 4.814 1.00 94.69 115 ASN A C 1
ATOM 884 O O . ASN A 1 115 ? 5.164 -1.443 4.659 1.00 94.69 115 ASN A O 1
ATOM 888 N N . PHE A 1 116 ? 3.225 -2.199 5.483 1.00 96.50 116 PHE A N 1
ATOM 889 C CA . PHE A 1 116 ? 2.852 -0.933 6.099 1.00 96.50 116 PHE A CA 1
ATOM 890 C C . PHE A 1 116 ? 2.100 -1.188 7.391 1.00 96.50 116 PHE A C 1
ATOM 892 O O . PHE A 1 116 ? 1.569 -2.276 7.599 1.00 96.50 116 PHE A O 1
ATOM 899 N N . THR A 1 117 ? 2.079 -0.198 8.268 1.00 96.81 117 THR A N 1
ATOM 900 C CA . THR A 1 117 ? 1.331 -0.280 9.511 1.00 96.81 117 THR A CA 1
ATOM 901 C C . THR A 1 117 ? 0.158 0.672 9.471 1.00 96.81 117 THR A C 1
ATOM 903 O O . THR A 1 117 ? 0.235 1.788 8.949 1.00 96.81 117 THR A O 1
ATOM 906 N N . ALA A 1 118 ? -0.970 0.200 9.976 1.00 97.06 118 ALA A N 1
ATOM 907 C CA . ALA A 1 118 ? -2.186 0.976 10.047 1.00 97.06 118 ALA A CA 1
ATOM 908 C C . ALA A 1 118 ? -2.897 0.688 11.361 1.00 97.06 118 ALA A C 1
ATOM 910 O O . ALA A 1 118 ? -2.756 -0.386 11.947 1.00 97.06 118 ALA A O 1
ATOM 911 N N . ARG A 1 119 ? -3.682 1.654 11.819 1.00 96.44 119 ARG A N 1
ATOM 912 C CA . ARG A 1 119 ? -4.476 1.529 13.038 1.00 96.44 119 ARG A CA 1
ATOM 913 C C . ARG A 1 119 ? -5.935 1.780 12.724 1.00 96.44 119 ARG A C 1
ATOM 915 O O . ARG A 1 119 ? -6.261 2.652 11.923 1.00 96.44 119 ARG A O 1
ATOM 922 N N . SER A 1 120 ? -6.817 0.989 13.322 1.00 94.88 120 SER A N 1
ATOM 923 C CA . SER A 1 120 ? -8.255 1.198 13.175 1.00 94.88 120 SER A CA 1
ATOM 924 C C . SER A 1 120 ? -8.652 2.530 13.819 1.00 94.88 120 SER A C 1
ATOM 926 O O . SER A 1 120 ? -8.057 2.973 14.790 1.00 94.88 120 SER A O 1
ATOM 928 N N . SER A 1 121 ? -9.732 3.154 13.363 1.00 90.94 121 SER A N 1
ATOM 929 C CA . SER A 1 121 ? -10.296 4.329 14.044 1.00 90.94 121 SER A CA 1
ATOM 930 C C . SER A 1 121 ? -11.091 3.969 15.311 1.00 90.94 121 SER A C 1
ATOM 932 O O . SER A 1 121 ? -11.938 4.747 15.741 1.00 90.94 121 SER A O 1
ATOM 934 N N . LYS A 1 122 ? -10.926 2.748 15.834 1.00 91.12 122 LYS A N 1
ATOM 935 C CA . LYS A 1 122 ? -11.626 2.269 17.032 1.00 91.12 122 LYS A CA 1
ATOM 936 C C . LYS A 1 122 ? -10.786 2.632 18.252 1.00 91.12 122 LYS A C 1
ATOM 938 O O . LYS A 1 122 ? -9.556 2.580 18.176 1.00 91.12 122 LYS A O 1
ATOM 943 N N . GLU A 1 123 ? -11.458 2.971 19.344 1.00 87.00 123 GLU A N 1
ATOM 944 C CA . GLU A 1 123 ? -10.817 3.216 20.637 1.00 87.00 123 GLU A CA 1
ATOM 945 C C . GLU A 1 123 ? -10.007 1.984 21.070 1.00 87.00 123 GLU A C 1
ATOM 947 O O . GLU A 1 123 ? -10.391 0.851 20.765 1.00 87.00 123 GLU A O 1
ATOM 952 N N . ASP A 1 124 ? -8.832 2.223 21.655 1.00 86.56 124 ASP A N 1
ATOM 953 C CA . ASP A 1 124 ? -7.855 1.209 22.086 1.00 86.56 124 ASP A CA 1
ATOM 954 C C . ASP A 1 124 ? -7.367 0.227 21.010 1.00 86.56 124 ASP A C 1
ATOM 956 O O . ASP A 1 124 ? -6.747 -0.798 21.308 1.00 86.56 124 ASP A O 1
ATOM 960 N N . SER A 1 125 ? -7.604 0.528 19.731 1.00 89.00 125 SER A N 1
ATOM 961 C CA . SER A 1 125 ? -7.085 -0.320 18.665 1.00 89.00 125 SER A CA 1
ATOM 962 C C . SER A 1 125 ? -5.566 -0.221 18.564 1.00 89.00 125 SER A C 1
ATOM 964 O O . SER A 1 125 ? -4.964 0.856 18.612 1.00 89.00 125 SER A O 1
ATOM 966 N N . GLN A 1 126 ? -4.942 -1.382 18.403 1.00 91.06 126 GLN A N 1
ATOM 967 C CA . GLN A 1 126 ? -3.501 -1.478 18.263 1.00 91.06 126 GLN A CA 1
ATOM 968 C C . GLN A 1 126 ? -3.069 -1.204 16.823 1.00 91.06 126 GLN A C 1
ATOM 970 O O . GLN A 1 126 ? -3.835 -1.355 15.866 1.00 91.06 126 GLN A O 1
ATOM 975 N N . GLU A 1 127 ? -1.813 -0.790 16.686 1.00 94.25 127 GLU A N 1
ATOM 976 C CA . GLU A 1 127 ? -1.130 -0.779 15.402 1.00 94.25 127 GLU A CA 1
ATOM 977 C C . GLU A 1 127 ? -1.057 -2.205 14.849 1.00 94.25 127 GLU A C 1
ATOM 979 O O . GLU A 1 127 ? -0.684 -3.144 15.551 1.00 94.25 127 GLU A O 1
ATOM 984 N N . GLN A 1 128 ? -1.426 -2.362 13.581 1.00 94.19 128 GLN A N 1
ATOM 985 C CA . GLN A 1 128 ? -1.407 -3.637 12.888 1.00 94.19 128 GLN A CA 1
ATOM 986 C C . GLN A 1 128 ? -0.522 -3.543 11.653 1.00 94.19 128 GLN A C 1
ATOM 988 O O . GLN A 1 128 ? -0.569 -2.565 10.903 1.00 94.19 128 GLN A O 1
ATOM 993 N N . LEU A 1 129 ? 0.286 -4.578 11.443 1.00 95.06 129 LEU A N 1
ATOM 994 C CA . LEU A 1 129 ? 1.097 -4.726 10.248 1.00 95.06 129 LEU A CA 1
ATOM 995 C C . LEU A 1 129 ? 0.240 -5.299 9.120 1.00 95.06 129 LEU A C 1
ATOM 997 O O . LEU A 1 129 ? -0.561 -6.200 9.329 1.00 95.06 129 LEU A O 1
ATOM 1001 N N . PHE A 1 130 ? 0.439 -4.798 7.914 1.00 96.56 130 PHE A N 1
ATOM 1002 C CA . PHE A 1 130 ? -0.208 -5.276 6.705 1.00 96.56 130 PHE A CA 1
ATOM 1003 C C . PHE A 1 130 ? 0.845 -5.678 5.687 1.00 96.56 130 PHE A C 1
ATOM 1005 O O . PHE A 1 130 ? 1.865 -4.999 5.535 1.00 96.56 130 PHE A O 1
ATOM 1012 N N . PHE A 1 131 ? 0.546 -6.751 4.964 1.00 95.44 131 PHE A N 1
ATOM 1013 C CA . PHE A 1 131 ? 1.208 -7.106 3.721 1.00 95.44 131 PHE A CA 1
ATOM 1014 C C . PHE A 1 131 ? 0.279 -6.785 2.558 1.00 95.44 131 PHE A C 1
ATOM 1016 O O . PHE A 1 131 ? -0.920 -7.072 2.599 1.00 95.44 131 PHE A O 1
ATOM 1023 N N . ALA A 1 132 ? 0.841 -6.230 1.494 1.00 96.25 132 ALA A N 1
ATOM 1024 C CA . ALA A 1 132 ? 0.124 -6.050 0.252 1.00 96.25 132 ALA A CA 1
ATOM 1025 C C . ALA A 1 132 ? 1.000 -6.299 -0.964 1.00 96.25 132 ALA A C 1
ATOM 1027 O O . ALA A 1 132 ? 2.200 -6.011 -0.979 1.00 96.25 132 ALA A O 1
ATOM 1028 N N . GLU A 1 133 ? 0.339 -6.757 -2.017 1.00 95.06 133 GLU A N 1
ATOM 1029 C CA . GLU A 1 133 ? 0.905 -6.885 -3.344 1.00 95.06 133 GLU A CA 1
ATOM 1030 C C . GLU A 1 133 ? 0.10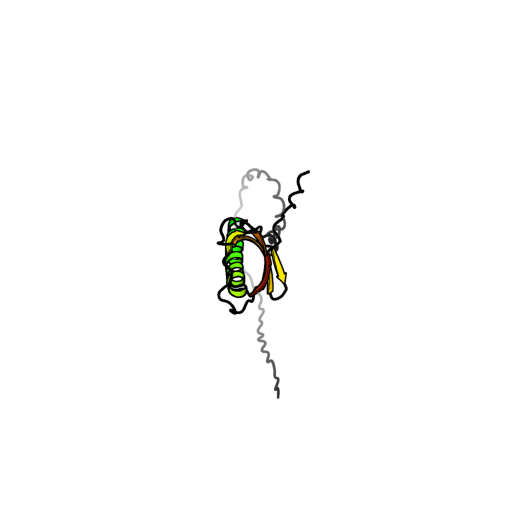1 -6.027 -4.317 1.00 95.06 133 GLU A C 1
ATOM 1032 O O . GLU A 1 133 ? -1.137 -6.013 -4.320 1.00 95.06 133 GLU A O 1
ATOM 1037 N N . ILE A 1 134 ? 0.832 -5.279 -5.141 1.00 93.25 134 ILE A N 1
ATOM 1038 C CA . ILE A 1 134 ? 0.260 -4.488 -6.221 1.00 93.25 134 ILE A CA 1
ATOM 1039 C C . ILE A 1 134 ? 0.896 -4.856 -7.555 1.00 93.25 134 ILE A C 1
ATOM 1041 O O . ILE A 1 134 ? 2.098 -5.113 -7.652 1.00 93.25 134 ILE A O 1
ATOM 1045 N N . TYR A 1 135 ? 0.077 -4.802 -8.597 1.00 90.62 135 TYR A N 1
ATOM 1046 C CA . TYR A 1 135 ? 0.486 -4.981 -9.980 1.00 90.62 135 TYR A CA 1
ATOM 1047 C C . TYR A 1 135 ? 0.490 -3.641 -10.720 1.00 90.62 135 TYR A C 1
ATOM 1049 O O . TYR A 1 135 ? -0.547 -2.973 -10.835 1.00 90.62 135 TYR A O 1
ATOM 1057 N N . HIS A 1 136 ? 1.641 -3.254 -11.277 1.00 86.50 136 HIS A N 1
ATOM 1058 C CA . HIS A 1 136 ? 1.775 -2.036 -12.084 1.00 86.50 136 HIS A CA 1
ATOM 1059 C C . HIS A 1 136 ? 1.389 -2.303 -13.544 1.00 86.50 136 HIS A C 1
ATOM 1061 O O . HIS A 1 136 ? 2.133 -2.937 -14.294 1.00 86.50 136 HIS A O 1
ATOM 1067 N N . TYR A 1 137 ? 0.240 -1.780 -13.988 1.00 73.38 137 TYR A N 1
ATOM 1068 C CA . TYR A 1 137 ? -0.186 -1.861 -15.393 1.00 73.38 137 TYR A CA 1
ATOM 1069 C C . TYR A 1 137 ? 0.211 -0.582 -16.142 1.00 73.38 137 TYR A C 1
ATOM 1071 O O . TYR A 1 137 ? -0.195 0.518 -15.775 1.00 73.38 137 TYR A O 1
ATOM 1079 N N . ARG A 1 138 ? 0.942 -0.705 -17.259 1.00 65.88 138 ARG A N 1
ATOM 1080 C CA . ARG A 1 138 ? 1.378 0.459 -18.065 1.00 65.88 138 ARG A CA 1
ATOM 1081 C C . ARG A 1 138 ? 0.249 1.200 -18.798 1.00 65.88 138 ARG A C 1
ATOM 1083 O O . ARG A 1 138 ? 0.471 2.290 -19.315 1.00 65.88 138 ARG A O 1
ATOM 1090 N N . LYS A 1 139 ? -0.959 0.635 -18.860 1.00 63.25 139 LYS A N 1
ATOM 1091 C CA . LYS A 1 139 ? -2.143 1.280 -19.450 1.00 63.25 139 LYS A CA 1
ATOM 1092 C C . LYS A 1 139 ? -3.081 1.699 -18.323 1.00 63.25 139 LYS A C 1
ATOM 1094 O O . LYS A 1 139 ? -3.489 0.848 -17.539 1.00 63.25 139 LYS A O 1
ATOM 1099 N N . ARG A 1 140 ? -3.390 3.002 -18.253 1.00 63.91 140 ARG A N 1
ATOM 1100 C CA . ARG A 1 140 ? -4.246 3.649 -17.242 1.00 63.91 140 ARG A CA 1
ATOM 1101 C C . ARG A 1 140 ? -5.544 2.860 -17.021 1.00 63.91 140 ARG A C 1
ATOM 1103 O O . ARG A 1 140 ? -6.495 3.020 -17.774 1.00 63.91 140 ARG A O 1
ATOM 1110 N N . ARG A 1 141 ? -5.572 1.997 -16.005 1.00 65.12 141 ARG A N 1
ATOM 1111 C CA . ARG A 1 141 ? -6.781 1.273 -15.576 1.00 65.12 141 ARG A CA 1
ATOM 1112 C C . ARG A 1 141 ? -7.294 1.740 -14.217 1.00 65.12 141 ARG A C 1
ATOM 1114 O O . ARG A 1 141 ? -8.487 1.650 -13.974 1.00 65.12 141 ARG A O 1
ATOM 1121 N N . ALA A 1 142 ? -6.420 2.276 -13.367 1.00 70.12 142 ALA A N 1
ATOM 1122 C CA . ALA A 1 142 ? -6.774 2.778 -12.045 1.00 70.12 142 ALA A CA 1
ATOM 1123 C C . ALA A 1 142 ? -6.177 4.178 -11.821 1.00 70.12 142 ALA A C 1
ATOM 1125 O O . ALA A 1 142 ? -5.037 4.406 -12.240 1.00 70.12 142 ALA A O 1
ATOM 1126 N N . PRO A 1 143 ? -6.888 5.098 -11.137 1.00 78.19 143 PRO A N 1
ATOM 1127 C CA . PRO A 1 143 ? -6.351 6.411 -10.761 1.00 78.19 143 PRO A CA 1
ATOM 1128 C C . PRO A 1 143 ? -5.036 6.329 -9.969 1.00 78.19 143 PRO A C 1
ATOM 1130 O O . PRO A 1 143 ? -4.167 7.179 -10.124 1.00 78.19 143 PRO A O 1
ATOM 1133 N N . SER A 1 144 ? -4.862 5.268 -9.173 1.00 82.38 144 SER A N 1
ATOM 1134 C CA . SER A 1 144 ? -3.651 4.980 -8.394 1.00 82.38 144 SER A CA 1
ATOM 1135 C C . SER A 1 144 ? -2.442 4.555 -9.247 1.00 82.38 144 SER A C 1
ATOM 1137 O O . SER A 1 144 ? -1.301 4.607 -8.780 1.00 82.38 144 SER A O 1
ATOM 1139 N N . GLY A 1 145 ? -2.670 4.144 -10.500 1.00 86.88 145 GLY A N 1
ATOM 1140 C CA . GLY A 1 145 ? -1.646 3.618 -11.409 1.00 86.88 145 GLY A CA 1
ATOM 1141 C C . GLY A 1 145 ? -1.299 2.139 -11.204 1.00 86.88 145 GLY A C 1
ATOM 1142 O O . GLY A 1 145 ? -0.453 1.615 -11.924 1.00 86.88 145 GLY A O 1
ATOM 1143 N N . PHE A 1 146 ? -1.961 1.456 -10.270 1.00 90.00 146 PHE A N 1
ATOM 1144 C CA . PHE A 1 146 ? -1.752 0.039 -9.972 1.00 90.00 146 PHE A CA 1
ATOM 1145 C C . PHE A 1 146 ? -3.067 -0.653 -9.609 1.00 90.00 146 PHE A C 1
ATOM 1147 O O . PHE A 1 146 ? -4.060 -0.003 -9.280 1.00 90.00 146 PHE A O 1
ATOM 1154 N N . ILE A 1 147 ? -3.060 -1.981 -9.659 1.00 91.56 147 ILE A N 1
ATOM 1155 C CA . ILE A 1 147 ? -4.155 -2.829 -9.186 1.00 91.56 147 ILE A CA 1
ATOM 1156 C C . ILE A 1 147 ? -3.683 -3.514 -7.905 1.00 91.56 147 ILE A C 1
ATOM 1158 O O . ILE A 1 147 ? -2.564 -4.019 -7.866 1.00 91.56 147 ILE A O 1
ATOM 1162 N N . VAL A 1 148 ? -4.517 -3.517 -6.866 1.00 93.75 148 VAL A N 1
ATOM 1163 C CA . VAL A 1 148 ? -4.257 -4.286 -5.642 1.00 93.75 148 VAL A CA 1
ATOM 1164 C C . VAL A 1 148 ? -4.598 -5.744 -5.929 1.00 93.75 148 VAL A C 1
ATOM 1166 O O . VAL A 1 148 ? -5.743 -6.035 -6.271 1.00 93.75 148 VAL A O 1
ATOM 1169 N N . THR A 1 149 ? -3.611 -6.635 -5.845 1.00 93.69 149 THR A N 1
ATOM 1170 C CA . THR A 1 149 ? -3.814 -8.083 -6.022 1.00 93.69 149 THR A CA 1
ATOM 1171 C C . THR A 1 149 ? -4.052 -8.769 -4.682 1.00 93.69 149 THR A C 1
ATOM 1173 O O . THR A 1 149 ? -4.848 -9.700 -4.610 1.00 93.69 149 THR A O 1
ATOM 1176 N N . CYS A 1 150 ? -3.421 -8.271 -3.615 1.00 94.44 150 CYS A N 1
ATOM 1177 C CA . CYS A 1 150 ? -3.561 -8.777 -2.254 1.00 94.44 150 CYS A CA 1
ATOM 1178 C C . CYS A 1 150 ? -3.387 -7.640 -1.235 1.00 94.44 150 CYS A C 1
ATOM 1180 O O . CYS A 1 150 ? -2.570 -6.740 -1.439 1.00 94.44 150 CYS A O 1
ATOM 1182 N N . CYS A 1 151 ? -4.147 -7.675 -0.139 1.00 96.62 151 CYS A N 1
ATOM 1183 C CA . CYS A 1 151 ? -3.936 -6.823 1.029 1.00 96.62 151 CYS A CA 1
ATOM 1184 C C . CYS A 1 151 ? -4.491 -7.528 2.264 1.00 96.62 151 CYS A C 1
ATOM 1186 O O . CYS A 1 151 ? -5.710 -7.595 2.434 1.00 96.62 151 CYS A O 1
ATOM 1188 N N . GLU A 1 152 ? -3.602 -8.006 3.126 1.00 95.94 152 GLU A N 1
ATOM 1189 C CA . GLU A 1 152 ? -3.969 -8.789 4.300 1.00 95.94 152 GLU A CA 1
ATOM 1190 C C . GLU A 1 152 ? -3.273 -8.244 5.554 1.00 95.94 152 GLU A C 1
ATOM 1192 O O . GLU A 1 152 ? -2.073 -7.939 5.519 1.00 95.94 152 GLU A O 1
ATOM 1197 N N . PRO A 1 153 ? -4.002 -8.106 6.675 1.00 94.50 153 PRO A N 1
ATOM 1198 C CA . PRO A 1 153 ? -3.376 -7.855 7.957 1.00 94.50 153 PRO A CA 1
ATOM 1199 C C . PRO A 1 153 ? -2.530 -9.064 8.365 1.00 94.50 153 PRO A C 1
ATOM 1201 O O . PRO A 1 153 ? -2.998 -10.201 8.384 1.00 94.50 153 PRO A O 1
ATOM 1204 N N . LEU A 1 154 ? -1.288 -8.806 8.749 1.00 89.94 154 LEU A N 1
ATOM 1205 C CA . LEU A 1 154 ? -0.459 -9.761 9.462 1.00 89.94 154 LEU A CA 1
ATOM 1206 C C . LEU A 1 154 ? -0.863 -9.647 10.937 1.00 89.94 154 LEU A C 1
ATOM 1208 O O . LEU A 1 154 ? -0.909 -8.542 11.480 1.00 89.94 154 LEU A O 1
ATOM 1212 N N . GLY A 1 155 ? -1.294 -10.761 11.534 1.00 77.88 155 GLY A N 1
ATOM 1213 C CA . GLY A 1 155 ? -1.923 -10.794 12.859 1.00 77.88 155 GLY A CA 1
ATOM 1214 C C . GLY A 1 155 ? -1.162 -9.995 13.922 1.00 77.88 155 GLY A C 1
ATOM 1215 O O . GLY A 1 155 ? 0.054 -9.831 13.845 1.00 77.88 155 GLY A O 1
ATOM 1216 N N . SER A 1 156 ? -1.888 -9.483 14.915 1.00 67.06 156 SER A N 1
ATOM 1217 C CA . SER A 1 156 ? -1.261 -8.906 16.102 1.00 67.06 156 SER A CA 1
ATOM 1218 C C . SER A 1 156 ? -0.476 -10.009 16.806 1.00 67.06 156 SER A C 1
ATOM 1220 O O . SER A 1 156 ? -1.024 -11.087 17.032 1.00 67.06 156 SER A O 1
ATOM 1222 N N . ASP A 1 157 ? 0.785 -9.749 17.142 1.00 59.31 157 ASP A N 1
ATOM 1223 C CA . ASP A 1 157 ? 1.607 -10.642 17.962 1.00 59.31 157 ASP A CA 1
ATOM 1224 C C . ASP A 1 157 ? 1.081 -10.586 19.408 1.00 59.31 157 ASP A C 1
ATOM 1226 O O . ASP A 1 157 ? 1.669 -9.994 20.310 1.00 59.31 157 ASP A O 1
ATOM 1230 N N . SER A 1 158 ? -0.142 -11.076 19.618 1.00 50.28 158 SER A N 1
ATOM 1231 C CA . SER A 1 158 ? -0.727 -11.215 20.939 1.00 50.28 158 SER A CA 1
ATOM 1232 C C . SER A 1 158 ? -0.132 -12.475 21.541 1.00 50.28 158 SER A C 1
ATOM 1234 O O . SER A 1 158 ? -0.723 -13.552 21.460 1.00 50.28 158 SER A O 1
ATOM 1236 N N . ALA A 1 159 ? 1.066 -12.333 22.112 1.00 48.16 159 ALA A N 1
ATOM 1237 C CA . ALA A 1 159 ? 1.552 -13.255 23.119 1.00 48.16 159 ALA A CA 1
ATOM 1238 C C . ALA A 1 159 ? 0.475 -13.333 24.206 1.00 48.16 159 ALA A C 1
ATOM 1240 O O . ALA A 1 159 ? 0.226 -12.384 24.953 1.00 48.16 159 ALA A O 1
ATOM 1241 N N . ASP A 1 160 ? -0.223 -14.457 24.165 1.00 47.19 160 ASP A N 1
ATOM 1242 C CA . ASP A 1 160 ? -1.275 -14.885 25.058 1.00 47.19 160 ASP A CA 1
ATOM 1243 C C . ASP A 1 160 ? -0.901 -14.566 26.510 1.00 47.19 160 ASP A C 1
ATOM 1245 O O . ASP A 1 160 ? 0.190 -14.904 26.988 1.00 47.19 160 ASP A O 1
ATOM 1249 N N . LYS A 1 161 ? -1.787 -13.852 27.208 1.00 47.78 161 LYS A N 1
ATOM 1250 C CA . LYS A 1 161 ? -1.641 -13.631 28.643 1.00 47.78 161 LYS A CA 1
ATOM 1251 C C . LYS A 1 161 ? -1.719 -15.003 29.301 1.00 47.78 161 LYS A C 1
ATOM 1253 O O . LYS A 1 161 ? -2.791 -15.596 29.356 1.00 47.78 161 LYS A O 1
ATOM 1258 N N . ARG A 1 162 ? -0.580 -15.491 29.799 1.00 47.53 162 ARG A N 1
ATOM 1259 C CA . ARG A 1 162 ? -0.523 -16.653 30.692 1.00 47.53 162 ARG A CA 1
ATOM 1260 C C . ARG A 1 162 ? -1.574 -16.450 31.803 1.00 47.53 162 ARG A C 1
ATOM 1262 O O . ARG A 1 162 ? -1.567 -15.367 32.395 1.00 47.53 162 ARG A O 1
ATOM 1269 N N . PRO A 1 163 ? -2.465 -17.418 32.074 1.00 62.12 163 PRO A N 1
ATOM 1270 C CA . PRO A 1 163 ? -3.376 -17.299 33.201 1.00 62.12 163 PRO A CA 1
ATOM 1271 C C . PRO A 1 163 ? -2.561 -17.283 34.499 1.00 62.12 163 PRO A C 1
ATOM 1273 O O . PRO A 1 163 ? -1.583 -18.024 34.620 1.00 62.12 163 PRO A O 1
ATOM 1276 N N . GLU A 1 164 ? -2.940 -16.399 35.423 1.00 61.59 164 GLU A N 1
ATOM 1277 C CA . GLU A 1 164 ? -2.469 -16.432 36.808 1.00 61.59 164 GLU A CA 1
ATOM 1278 C C . GLU A 1 164 ? -2.831 -17.773 37.456 1.00 61.59 164 GLU A C 1
ATOM 1280 O O . GLU A 1 164 ? -3.979 -18.215 37.356 1.00 61.59 164 GLU A O 1
ATOM 1285 N N . GLU A 1 165 ? -1.863 -18.357 38.160 1.00 57.56 165 GLU A N 1
ATOM 1286 C CA . GLU A 1 165 ? -2.082 -19.154 39.370 1.00 57.56 165 GLU A CA 1
ATOM 1287 C C . GLU A 1 165 ? -1.028 -18.756 40.411 1.00 57.56 165 GLU A C 1
ATOM 1289 O O . GLU A 1 165 ? 0.159 -18.625 40.018 1.00 57.56 165 GLU A O 1
#

Secondary structure (DSSP, 8-state):
-----------------------------PPPPPPPPP----PPPPPPPPP-PPP----TT-----HHHHHHHHHHHHHHHHHHHHHHHT--EEEEEEPPPEEEEETTEEEEEEEEEEEESSTTPPEEEEEEEEEE-SS--STTSEEEEEEEEEPP-----PPP-

Sequence (165 aa):
MMPTSSAVTQEQDDGADVVVPMQPGEAGRSEPPCPPPPHIHTLPPSPPPQPARPPERKGPHDLRANPKVQLAQAKRFATGVLEHYNRNKKVKFELLDAKPVISIPEPRCCYTHINFTARSSKEDSQEQLFFAEIYHYRKRRAPSGFIVTCCEPLGSDSADKRPEE

pLDDT: mean 71.21, std 21.72, range [33.81, 97.31]